Protein AF-A0A497EI41-F1 (afdb_monomer_lite)

Structure (mmCIF, N/CA/C/O backbone):
data_AF-A0A497EI41-F1
#
_entry.id   AF-A0A497EI41-F1
#
loop_
_atom_site.group_PDB
_atom_site.id
_atom_site.type_symbol
_atom_site.label_atom_id
_atom_site.label_alt_id
_atom_site.label_comp_id
_atom_site.label_asym_id
_atom_site.label_entity_id
_atom_site.label_seq_id
_atom_site.pdbx_PDB_ins_code
_atom_site.Cartn_x
_atom_site.Cartn_y
_atom_site.Cartn_z
_atom_site.occupancy
_atom_site.B_iso_or_equiv
_atom_site.auth_seq_id
_atom_site.auth_comp_id
_atom_site.auth_asym_id
_atom_site.auth_atom_id
_atom_site.pdbx_PDB_model_num
ATOM 1 N N . MET A 1 1 ? -10.197 -11.744 12.443 1.00 66.69 1 MET A N 1
ATOM 2 C CA . MET A 1 1 ? -8.779 -11.335 12.522 1.00 66.69 1 MET A CA 1
ATOM 3 C C . MET A 1 1 ? -8.745 -10.012 13.269 1.00 66.69 1 MET A C 1
ATOM 5 O O . MET A 1 1 ? -9.583 -9.175 12.965 1.00 66.69 1 MET A O 1
ATOM 9 N N . ASP A 1 2 ? -7.879 -9.863 14.272 1.00 89.62 2 ASP A N 1
ATOM 10 C CA . ASP A 1 2 ? -7.722 -8.597 15.007 1.00 89.62 2 ASP A CA 1
ATOM 11 C C . ASP A 1 2 ? -7.041 -7.536 14.122 1.00 89.62 2 ASP A C 1
ATOM 13 O O . ASP A 1 2 ? -6.112 -7.857 13.377 1.00 89.62 2 ASP A O 1
ATOM 17 N N . VAL A 1 3 ? -7.495 -6.283 14.199 1.00 94.06 3 VAL A N 1
ATOM 18 C CA . VAL A 1 3 ? -6.994 -5.175 13.368 1.00 94.06 3 VAL A CA 1
ATOM 19 C C . VAL A 1 3 ? -5.532 -4.874 13.707 1.00 94.06 3 VAL A C 1
ATOM 21 O O . VAL A 1 3 ? -4.711 -4.715 12.807 1.00 94.06 3 VAL A O 1
ATOM 24 N N . LEU A 1 4 ? -5.145 -4.883 14.988 1.00 96.44 4 LEU A N 1
ATOM 25 C CA . LEU A 1 4 ? -3.744 -4.650 15.365 1.00 96.44 4 LEU A CA 1
ATOM 26 C C . LEU A 1 4 ? -2.835 -5.800 14.925 1.00 96.44 4 LEU A C 1
ATOM 28 O O . LEU A 1 4 ? -1.682 -5.570 14.556 1.00 96.44 4 LEU A O 1
ATOM 32 N N . SER A 1 5 ? -3.329 -7.040 14.919 1.00 96.00 5 SER A N 1
ATOM 33 C CA . SER A 1 5 ? -2.609 -8.162 14.309 1.00 96.00 5 SER A CA 1
ATOM 34 C C . SER A 1 5 ? -2.316 -7.936 12.825 1.00 96.00 5 SER A C 1
ATOM 36 O O . SER A 1 5 ? -1.224 -8.289 12.389 1.00 96.00 5 SER A O 1
ATOM 38 N N . VAL A 1 6 ? -3.219 -7.308 12.065 1.00 97.00 6 VAL A N 1
ATOM 39 C CA . VAL A 1 6 ? -2.992 -6.970 10.647 1.00 97.00 6 VAL A CA 1
ATOM 40 C C . VAL A 1 6 ? -1.798 -6.015 10.488 1.00 97.00 6 VAL A C 1
ATOM 42 O O . VAL A 1 6 ? -0.884 -6.298 9.711 1.00 97.00 6 VAL A O 1
ATOM 45 N N . PHE A 1 7 ? -1.726 -4.952 11.296 1.00 97.19 7 PHE A N 1
ATOM 46 C CA . PHE A 1 7 ? -0.573 -4.040 11.314 1.00 97.19 7 PHE A CA 1
ATOM 47 C C . PHE A 1 7 ? 0.736 -4.744 11.701 1.00 97.19 7 PHE A C 1
ATOM 49 O O . PHE A 1 7 ? 1.766 -4.569 11.047 1.00 97.19 7 PHE A O 1
ATOM 56 N N . ARG A 1 8 ? 0.708 -5.582 12.746 1.00 97.25 8 ARG A N 1
ATOM 57 C CA . ARG A 1 8 ? 1.893 -6.332 13.201 1.00 97.25 8 ARG A CA 1
ATOM 58 C C . ARG A 1 8 ? 2.402 -7.309 12.142 1.00 97.25 8 ARG A C 1
ATOM 60 O O . ARG A 1 8 ? 3.613 -7.450 11.986 1.00 97.25 8 ARG A O 1
ATOM 67 N N . LEU A 1 9 ? 1.501 -7.965 11.411 1.00 96.56 9 LEU A N 1
ATOM 68 C CA . LEU A 1 9 ? 1.868 -8.868 10.321 1.00 96.56 9 LEU A CA 1
ATOM 69 C C . LEU A 1 9 ? 2.589 -8.124 9.194 1.00 96.56 9 LEU A C 1
ATOM 71 O O . LEU A 1 9 ? 3.598 -8.626 8.705 1.00 96.56 9 LEU A O 1
ATOM 75 N N . ALA A 1 10 ? 2.125 -6.926 8.829 1.00 96.44 10 ALA A N 1
ATOM 76 C CA . ALA A 1 10 ? 2.794 -6.102 7.823 1.00 96.44 10 ALA A CA 1
ATOM 77 C C . ALA A 1 10 ? 4.210 -5.692 8.269 1.00 96.44 10 ALA A C 1
ATOM 79 O O . ALA A 1 10 ? 5.163 -5.819 7.506 1.00 96.44 10 ALA A O 1
ATOM 80 N N . LEU A 1 11 ? 4.373 -5.282 9.531 1.00 96.38 11 LEU A N 1
ATOM 81 C CA . LEU A 1 11 ? 5.674 -4.904 10.102 1.00 96.38 11 LEU A CA 1
ATOM 82 C C . LEU A 1 11 ? 6.675 -6.066 10.193 1.00 96.38 11 LEU A C 1
ATOM 84 O O . LEU A 1 11 ? 7.888 -5.863 10.095 1.00 96.38 11 LEU A O 1
ATOM 88 N N . ALA A 1 12 ? 6.173 -7.283 10.398 1.00 95.81 12 ALA A N 1
ATOM 89 C CA . ALA A 1 12 ? 6.985 -8.490 10.473 1.00 95.81 12 ALA A CA 1
ATOM 90 C C . ALA A 1 12 ? 7.336 -9.076 9.093 1.00 95.81 12 ALA A C 1
ATOM 92 O O . ALA A 1 12 ? 8.149 -10.003 9.021 1.00 95.81 12 ALA A O 1
ATOM 93 N N . ASP A 1 13 ? 6.747 -8.578 8.001 1.00 94.19 13 ASP A N 1
ATOM 94 C CA . ASP A 1 13 ? 6.979 -9.133 6.671 1.00 94.19 13 ASP A CA 1
ATOM 95 C C . ASP A 1 13 ? 8.381 -8.766 6.158 1.00 94.19 13 ASP A C 1
ATOM 97 O O . ASP A 1 13 ? 8.710 -7.612 5.881 1.00 94.19 13 ASP A O 1
ATOM 101 N N . ARG A 1 14 ? 9.235 -9.788 6.057 1.00 89.00 14 ARG A N 1
ATOM 102 C CA . ARG A 1 14 ? 10.592 -9.701 5.492 1.00 89.00 14 ARG A CA 1
ATOM 103 C C . ARG A 1 14 ? 10.718 -10.418 4.150 1.00 89.00 14 ARG A C 1
ATOM 105 O O . ARG A 1 14 ? 11.817 -10.523 3.616 1.00 89.00 14 ARG A O 1
ATOM 112 N N . ARG A 1 15 ? 9.621 -10.990 3.647 1.00 88.88 15 ARG A N 1
ATOM 113 C CA . ARG A 1 15 ? 9.615 -11.845 2.452 1.00 88.88 15 ARG A CA 1
ATOM 114 C C . ARG A 1 15 ? 9.204 -11.078 1.203 1.00 88.88 15 ARG A C 1
ATOM 116 O O . ARG A 1 15 ? 9.596 -11.479 0.110 1.00 88.88 15 ARG A O 1
ATOM 123 N N . HIS A 1 16 ? 8.434 -10.008 1.369 1.00 90.06 16 HIS A N 1
ATOM 124 C CA . HIS A 1 16 ? 7.854 -9.254 0.265 1.00 90.06 16 HIS A CA 1
ATOM 125 C C . HIS A 1 16 ? 8.423 -7.836 0.173 1.00 90.06 16 HIS A C 1
ATOM 127 O O . HIS A 1 16 ? 8.933 -7.285 1.150 1.00 90.06 16 HIS A O 1
ATOM 133 N N . GLY A 1 17 ? 8.347 -7.258 -1.028 1.00 90.44 17 GLY A N 1
ATOM 134 C CA . GLY A 1 17 ? 8.742 -5.872 -1.269 1.00 90.44 17 GLY A CA 1
ATOM 135 C C . GLY A 1 17 ? 7.752 -4.878 -0.658 1.00 90.44 17 GLY A C 1
ATOM 136 O O . GLY A 1 17 ? 6.628 -5.236 -0.308 1.00 90.44 17 GLY A O 1
ATOM 137 N N . ALA A 1 18 ? 8.156 -3.609 -0.567 1.00 92.56 18 ALA A N 1
ATOM 138 C CA . ALA A 1 18 ? 7.366 -2.562 0.083 1.00 92.56 18 ALA A CA 1
ATOM 139 C C . ALA A 1 18 ? 5.929 -2.459 -0.465 1.00 92.56 18 ALA A C 1
ATOM 141 O O . ALA A 1 18 ? 4.979 -2.422 0.318 1.00 92.56 18 ALA A O 1
ATOM 142 N N . THR A 1 19 ? 5.764 -2.475 -1.791 1.00 94.00 19 THR A N 1
ATOM 143 C CA . THR A 1 19 ? 4.454 -2.429 -2.463 1.00 94.00 19 THR A CA 1
ATOM 144 C C . THR A 1 19 ? 3.548 -3.587 -2.048 1.00 94.00 19 THR A C 1
ATOM 146 O O . THR A 1 19 ? 2.374 -3.385 -1.755 1.00 94.00 19 THR A O 1
ATOM 149 N N . ASP A 1 20 ? 4.083 -4.806 -1.997 1.00 93.94 20 ASP A N 1
ATOM 150 C CA . ASP A 1 20 ? 3.297 -5.997 -1.669 1.00 93.94 20 ASP A CA 1
ATOM 151 C C . ASP A 1 20 ? 2.876 -6.004 -0.201 1.00 93.94 20 ASP A C 1
ATOM 153 O O . ASP A 1 20 ? 1.753 -6.398 0.116 1.00 93.94 20 ASP A O 1
ATOM 157 N N . VAL A 1 21 ? 3.761 -5.549 0.691 1.00 96.00 21 VAL A N 1
ATOM 158 C CA . VAL A 1 21 ? 3.450 -5.403 2.116 1.00 96.00 21 VAL A CA 1
ATOM 159 C C . VAL A 1 21 ? 2.311 -4.402 2.312 1.00 96.00 21 VAL A C 1
ATOM 161 O O . VAL A 1 21 ? 1.346 -4.716 3.005 1.00 96.00 21 VAL A O 1
ATOM 164 N N . GLU A 1 22 ? 2.369 -3.240 1.657 1.00 97.19 22 GLU A N 1
ATOM 165 C CA . GLU A 1 22 ? 1.293 -2.242 1.702 1.00 97.19 22 GLU A CA 1
ATOM 166 C C . GLU A 1 22 ? -0.010 -2.787 1.111 1.00 97.19 22 GLU A C 1
ATOM 168 O O . GLU A 1 22 ? -1.051 -2.717 1.759 1.00 97.19 22 GLU A O 1
ATO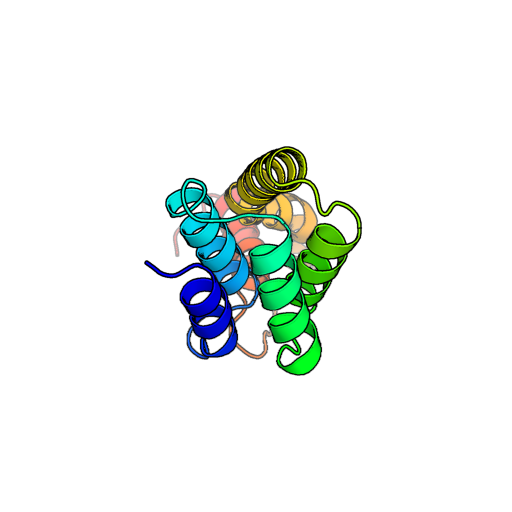M 173 N N . ARG A 1 23 ? 0.037 -3.408 -0.073 1.00 96.81 23 ARG A N 1
ATOM 174 C CA . ARG A 1 23 ? -1.152 -3.980 -0.721 1.00 96.81 23 ARG A CA 1
ATOM 175 C C . ARG A 1 23 ? -1.840 -5.010 0.174 1.00 96.81 23 ARG A C 1
ATOM 177 O O . ARG A 1 23 ? -3.061 -4.998 0.316 1.00 96.81 23 ARG A O 1
ATOM 184 N N . ARG A 1 24 ? -1.065 -5.905 0.793 1.00 96.56 24 ARG A N 1
ATOM 185 C CA . ARG A 1 24 ? -1.588 -6.937 1.701 1.00 96.56 24 ARG A CA 1
ATOM 186 C C . ARG A 1 24 ? -2.145 -6.334 2.982 1.00 96.56 24 ARG A C 1
ATOM 188 O O . ARG A 1 24 ? -3.218 -6.751 3.404 1.00 96.56 24 ARG A O 1
ATOM 195 N N . LEU A 1 25 ? -1.461 -5.342 3.554 1.00 97.50 25 LEU A N 1
ATOM 196 C CA . LEU A 1 25 ? -1.956 -4.597 4.708 1.00 97.50 25 LEU A CA 1
ATOM 197 C C . LEU A 1 25 ? -3.327 -3.982 4.408 1.00 97.50 25 LEU A C 1
ATOM 199 O O . LEU A 1 25 ? -4.280 -4.251 5.132 1.00 97.50 25 LEU A O 1
ATOM 203 N N . ILE A 1 26 ? -3.441 -3.222 3.316 1.00 97.94 26 ILE A N 1
ATOM 204 C CA . ILE A 1 26 ? -4.685 -2.550 2.920 1.00 97.94 26 ILE A CA 1
ATOM 205 C C . ILE A 1 26 ? -5.814 -3.560 2.680 1.00 97.94 26 ILE A C 1
ATOM 207 O O . ILE A 1 26 ? -6.918 -3.371 3.183 1.00 97.94 26 ILE A O 1
ATOM 211 N N . ARG A 1 27 ? -5.549 -4.667 1.973 1.00 97.44 27 ARG A N 1
ATOM 212 C CA . ARG A 1 27 ? -6.562 -5.713 1.743 1.00 97.44 27 ARG A CA 1
ATOM 213 C C . ARG A 1 27 ? -7.056 -6.328 3.050 1.00 97.44 27 ARG A C 1
ATOM 215 O O . ARG A 1 27 ? -8.260 -6.381 3.273 1.00 97.44 27 ARG A O 1
ATOM 222 N N . SER A 1 28 ? -6.148 -6.729 3.938 1.00 97.00 28 SER A N 1
ATOM 223 C CA . SER A 1 28 ? -6.523 -7.322 5.227 1.00 97.00 28 SER A CA 1
ATOM 224 C C . SER A 1 28 ? -7.266 -6.344 6.138 1.00 97.00 28 SER A C 1
ATOM 226 O O . SER A 1 28 ? -8.158 -6.755 6.873 1.00 97.00 28 SER A O 1
ATOM 228 N N . LEU A 1 29 ? -6.926 -5.058 6.070 1.00 96.69 29 LEU A N 1
ATOM 229 C CA . LEU A 1 29 ? -7.642 -3.981 6.746 1.00 96.69 29 LEU A CA 1
ATOM 230 C C . LEU A 1 29 ? -9.086 -3.845 6.233 1.00 96.69 29 LEU A C 1
ATOM 232 O O . LEU A 1 29 ? -10.029 -3.869 7.021 1.00 96.69 29 LEU A O 1
ATOM 236 N N . LEU A 1 30 ? -9.279 -3.801 4.913 1.00 96.06 30 LEU A N 1
ATOM 237 C CA . LEU A 1 30 ? -10.609 -3.731 4.298 1.00 96.06 30 LEU A CA 1
ATOM 238 C C . LEU A 1 30 ? -11.454 -4.992 4.551 1.00 96.06 30 LEU A C 1
ATOM 240 O O . LEU A 1 30 ? -12.677 -4.906 4.678 1.00 96.06 30 LEU A O 1
ATOM 244 N N . GLU A 1 31 ? -10.827 -6.165 4.660 1.00 95.50 31 GLU A N 1
ATOM 245 C CA . GLU A 1 31 ? -11.493 -7.421 5.035 1.00 95.50 31 GLU A CA 1
ATOM 246 C C . GLU A 1 31 ? -12.009 -7.408 6.481 1.00 95.50 31 GLU A C 1
ATOM 248 O O . GLU A 1 31 ? -13.018 -8.049 6.778 1.00 95.50 31 GLU A O 1
ATOM 253 N N . CYS A 1 32 ? -11.348 -6.678 7.387 1.00 93.88 32 CYS A N 1
ATOM 254 C CA . CYS A 1 32 ? -11.747 -6.568 8.789 1.00 93.88 32 CYS A CA 1
ATOM 255 C C . CYS A 1 32 ? -12.417 -5.233 9.148 1.00 93.88 32 CYS A C 1
ATOM 257 O O . CYS A 1 32 ? -12.616 -4.972 10.334 1.00 93.88 32 CYS A O 1
ATOM 259 N N . ARG A 1 33 ? -12.838 -4.439 8.152 1.00 92.50 33 ARG A N 1
ATOM 260 C CA . ARG A 1 33 ? -13.428 -3.098 8.329 1.00 92.50 33 ARG A CA 1
ATOM 261 C C . ARG A 1 33 ? -14.635 -3.027 9.265 1.00 92.50 33 ARG A C 1
ATOM 263 O O . ARG A 1 33 ? -14.863 -2.028 9.925 1.00 92.50 33 ARG A O 1
ATOM 270 N N . THR A 1 34 ? -15.399 -4.108 9.400 1.00 91.25 34 THR A N 1
ATOM 271 C CA . THR A 1 34 ? -16.524 -4.149 10.352 1.00 91.25 34 THR A CA 1
ATOM 272 C C . THR A 1 34 ? -16.074 -4.189 11.815 1.00 91.25 34 THR A C 1
ATOM 274 O O . THR A 1 34 ? -16.905 -4.081 12.709 1.00 91.25 34 THR A O 1
ATOM 277 N N . ASN A 1 35 ? -14.778 -4.400 12.066 1.00 89.25 35 ASN A N 1
ATOM 278 C CA . ASN A 1 35 ? -14.200 -4.632 13.388 1.00 89.25 35 ASN A CA 1
ATOM 279 C C . ASN A 1 35 ? -13.213 -3.532 13.810 1.00 89.25 35 ASN A C 1
ATOM 281 O O . ASN A 1 35 ? -12.549 -3.688 14.835 1.00 89.25 35 ASN A O 1
ATOM 285 N N . TRP A 1 36 ? -13.071 -2.456 13.029 1.00 93.38 36 TRP A N 1
ATOM 286 C CA . 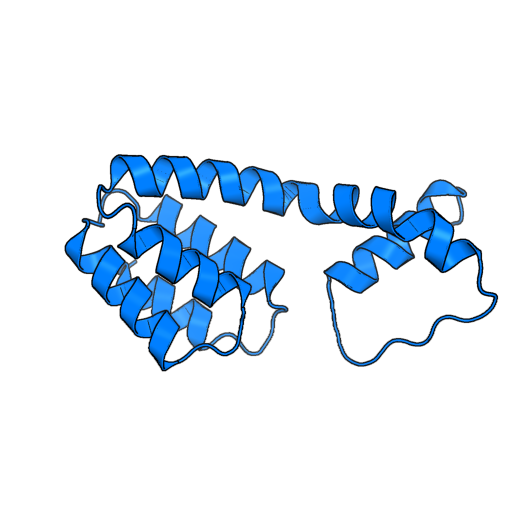TRP A 1 36 ? -12.211 -1.326 13.380 1.00 93.38 36 TRP A CA 1
ATOM 287 C C . TRP A 1 36 ? -13.006 -0.100 13.829 1.00 93.38 36 TRP A C 1
ATOM 289 O O . TRP A 1 36 ? -14.203 0.031 13.590 1.00 93.38 36 TRP A O 1
ATOM 299 N N . ASN A 1 37 ? -12.312 0.810 14.498 1.00 93.44 37 ASN A N 1
ATOM 300 C CA . ASN A 1 37 ? -12.752 2.171 14.768 1.00 93.44 37 ASN A CA 1
ATOM 301 C C . ASN A 1 37 ? -11.520 3.089 14.690 1.00 93.44 37 ASN A C 1
ATOM 303 O O . ASN A 1 37 ? -10.390 2.602 14.557 1.00 93.44 37 ASN A O 1
ATOM 307 N N . GLY A 1 38 ? -11.729 4.404 14.789 1.00 92.94 38 GLY A N 1
ATOM 308 C CA . GLY A 1 38 ? -10.645 5.383 14.680 1.00 92.94 38 GLY A CA 1
ATOM 309 C C . GLY A 1 38 ? -9.528 5.151 15.702 1.00 92.94 38 GLY A C 1
ATOM 310 O O . GLY A 1 38 ? -8.354 5.225 15.359 1.00 92.94 38 GLY A O 1
ATOM 311 N N . GLU A 1 39 ? -9.859 4.766 16.939 1.00 94.94 39 GLU A N 1
ATOM 312 C CA . GLU A 1 39 ? -8.861 4.511 17.985 1.00 94.94 39 GLU A CA 1
ATOM 313 C C . GLU A 1 39 ? -7.925 3.350 17.619 1.00 94.94 39 GLU A C 1
ATOM 315 O O . GLU A 1 39 ? -6.701 3.483 17.678 1.00 94.94 39 GLU A O 1
ATOM 320 N N . VAL A 1 40 ? -8.485 2.216 17.196 1.00 95.44 40 VAL A N 1
ATOM 321 C CA . VAL A 1 40 ? -7.700 1.030 16.825 1.00 95.44 40 VAL A CA 1
ATOM 322 C C . VAL A 1 40 ? -6.838 1.306 15.587 1.00 95.44 40 VAL A C 1
ATOM 324 O O . VAL A 1 40 ? -5.691 0.858 15.513 1.00 95.44 40 VAL A O 1
ATOM 327 N N . LEU A 1 41 ? -7.355 2.085 14.636 1.00 96.56 41 LEU A N 1
ATOM 328 C CA . LEU A 1 41 ? -6.613 2.534 13.458 1.00 96.56 41 LEU A CA 1
ATOM 329 C C . LEU A 1 41 ? -5.437 3.445 13.833 1.00 96.56 41 LEU A C 1
ATOM 331 O O . LEU A 1 41 ? -4.318 3.215 13.373 1.00 96.56 41 LEU A O 1
ATOM 335 N N . LEU A 1 42 ? -5.649 4.414 14.727 1.00 96.81 42 LEU A N 1
ATOM 336 C CA . LEU A 1 42 ? -4.600 5.304 15.239 1.00 96.81 42 LEU A CA 1
ATOM 337 C C . LEU A 1 42 ? -3.512 4.544 16.012 1.00 96.81 42 LEU A C 1
ATOM 339 O O . LEU A 1 42 ? -2.321 4.853 15.883 1.00 96.81 42 LEU A O 1
ATOM 343 N N . GLN A 1 43 ? -3.894 3.525 16.786 1.00 96.69 43 GLN A N 1
ATOM 344 C CA . GLN A 1 43 ? -2.945 2.626 17.446 1.00 96.69 43 GLN A CA 1
ATOM 345 C C . GLN A 1 43 ? -2.109 1.856 16.412 1.00 96.69 43 GLN A C 1
ATOM 347 O O . GLN A 1 43 ? -0.883 1.799 16.526 1.00 96.69 43 GLN A O 1
ATOM 352 N N . GLY A 1 44 ? -2.746 1.321 15.367 1.00 97.00 44 GLY A N 1
ATOM 353 C CA . GLY A 1 44 ? -2.070 0.653 14.253 1.00 97.00 44 GLY A CA 1
ATOM 354 C C . GLY A 1 44 ? -1.093 1.559 13.498 1.00 97.00 44 GLY A C 1
ATOM 355 O O . GLY A 1 44 ? 0.058 1.183 13.273 1.00 97.00 44 GLY A O 1
ATOM 356 N N . ALA A 1 45 ? -1.508 2.786 13.182 1.00 96.81 45 ALA A N 1
ATOM 357 C CA . ALA A 1 45 ? -0.654 3.799 12.565 1.00 96.81 45 ALA A CA 1
ATOM 358 C C . ALA A 1 45 ? 0.559 4.145 13.444 1.00 96.81 45 ALA A C 1
ATOM 360 O O . ALA A 1 45 ? 1.685 4.225 12.957 1.00 96.81 45 ALA A O 1
ATOM 361 N N . SER A 1 46 ? 0.358 4.273 14.758 1.00 97.19 46 SER A N 1
ATOM 362 C CA . SER A 1 46 ? 1.452 4.521 15.706 1.00 97.19 46 SER A CA 1
ATOM 363 C C . SER A 1 46 ? 2.441 3.351 15.774 1.00 97.19 46 SER A C 1
ATOM 365 O O . SER A 1 46 ? 3.646 3.571 15.884 1.00 97.19 46 SER A O 1
ATOM 367 N N . LEU A 1 47 ? 1.969 2.103 15.648 1.00 97.12 47 LEU A N 1
ATOM 368 C CA . LEU A 1 47 ? 2.861 0.944 15.533 1.00 97.12 47 LEU A CA 1
ATOM 369 C C . LEU A 1 47 ? 3.734 1.031 14.279 1.00 97.12 47 LEU A C 1
ATOM 371 O O . LEU A 1 47 ? 4.921 0.707 14.356 1.00 97.12 47 LEU A O 1
ATOM 375 N N . ILE A 1 48 ? 3.171 1.463 13.146 1.00 97.06 48 ILE A N 1
ATOM 376 C CA . ILE A 1 48 ? 3.933 1.636 11.906 1.00 97.06 48 ILE A CA 1
ATOM 377 C C . ILE A 1 48 ? 5.042 2.669 12.086 1.00 97.06 48 ILE A C 1
ATOM 379 O O . ILE A 1 48 ? 6.189 2.364 11.770 1.00 97.06 48 ILE A O 1
ATOM 383 N N . GLU A 1 49 ? 4.719 3.848 12.617 1.00 94.62 49 GLU A N 1
ATOM 384 C CA . GLU A 1 49 ? 5.687 4.944 12.748 1.00 94.62 49 GLU A CA 1
ATOM 385 C C . GLU A 1 49 ? 6.931 4.576 13.552 1.00 94.62 49 GLU A C 1
ATOM 387 O O . GLU A 1 49 ? 8.032 5.026 13.245 1.00 94.62 49 GLU A O 1
ATOM 392 N N . VAL A 1 50 ? 6.758 3.749 14.581 1.00 92.94 50 VAL A N 1
ATOM 393 C CA . VAL A 1 50 ? 7.852 3.351 15.470 1.00 92.94 50 VAL A CA 1
ATOM 394 C C . VAL A 1 50 ? 8.701 2.226 14.871 1.00 92.94 50 VAL A C 1
ATOM 396 O O . VAL A 1 50 ?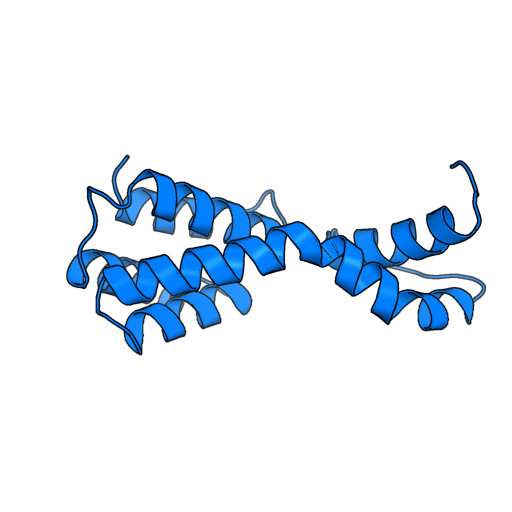 9.883 2.114 15.189 1.00 92.94 50 VAL A O 1
ATOM 399 N N . ASN A 1 51 ? 8.119 1.369 14.027 1.00 91.44 51 ASN A N 1
ATOM 400 C CA . ASN A 1 51 ? 8.722 0.078 13.672 1.00 91.44 51 ASN A CA 1
ATOM 401 C C . ASN A 1 51 ? 9.005 -0.110 12.174 1.00 91.44 51 ASN A C 1
ATOM 403 O O . ASN A 1 51 ? 9.626 -1.107 11.797 1.00 91.44 51 ASN A O 1
ATOM 407 N N . SER A 1 52 ? 8.546 0.798 11.313 1.00 91.44 52 SER A N 1
ATOM 408 C CA . SER A 1 52 ? 8.714 0.690 9.865 1.00 91.44 52 SER A CA 1
ATOM 409 C C . SER A 1 52 ? 9.798 1.625 9.339 1.00 91.44 52 SER A C 1
ATOM 411 O O . SER A 1 52 ? 9.853 2.800 9.681 1.00 91.44 52 SER A O 1
ATOM 413 N N . SER A 1 53 ? 10.619 1.116 8.421 1.00 90.06 53 SER A N 1
ATOM 414 C CA . SER A 1 53 ? 11.487 1.925 7.556 1.00 90.06 53 SER A CA 1
ATOM 415 C C . SER A 1 53 ? 10.923 2.088 6.139 1.00 90.06 53 SER A C 1
ATOM 417 O O . SER A 1 53 ? 11.538 2.740 5.296 1.00 90.06 53 SER A O 1
ATOM 419 N N . MET A 1 54 ? 9.764 1.487 5.846 1.00 93.62 54 MET A N 1
ATOM 420 C CA . MET A 1 54 ? 9.139 1.555 4.528 1.00 93.62 54 MET A CA 1
ATOM 421 C C . MET A 1 54 ? 8.324 2.844 4.403 1.00 93.62 54 MET A C 1
ATOM 423 O O . MET A 1 54 ? 7.311 3.015 5.084 1.00 93.62 54 MET A O 1
ATOM 427 N N . ALA A 1 55 ? 8.757 3.739 3.514 1.00 94.62 55 ALA A N 1
ATOM 428 C CA . ALA A 1 55 ? 8.147 5.058 3.331 1.00 94.62 55 ALA A CA 1
ATOM 429 C C . ALA A 1 55 ? 6.651 4.995 2.984 1.00 94.62 55 ALA A C 1
ATOM 431 O O . ALA A 1 55 ? 5.877 5.834 3.433 1.00 94.62 55 ALA A O 1
ATOM 432 N N . ASN A 1 56 ? 6.225 3.986 2.227 1.00 95.00 56 ASN A N 1
ATOM 433 C CA . ASN A 1 56 ? 4.820 3.806 1.877 1.00 95.00 56 ASN A CA 1
ATOM 434 C C . ASN A 1 56 ? 3.943 3.451 3.088 1.00 95.00 56 ASN A C 1
ATOM 436 O O . ASN A 1 56 ? 2.858 4.006 3.234 1.00 95.00 56 ASN A O 1
ATOM 440 N N . LEU A 1 57 ? 4.432 2.610 4.004 1.00 97.06 57 LEU A N 1
ATOM 441 C CA . LEU A 1 57 ? 3.738 2.340 5.263 1.00 97.06 57 LEU A CA 1
ATOM 442 C C . LEU A 1 57 ? 3.708 3.589 6.150 1.00 97.06 57 LEU A C 1
ATOM 444 O O . LEU A 1 57 ? 2.664 3.908 6.709 1.00 97.06 57 LEU A O 1
ATOM 448 N N . MET A 1 58 ? 4.818 4.328 6.239 1.00 96.75 58 MET A N 1
ATOM 449 C CA . MET A 1 58 ? 4.866 5.590 6.991 1.00 96.75 58 MET A CA 1
ATOM 450 C C . MET A 1 58 ? 3.853 6.609 6.455 1.00 96.75 58 MET A C 1
ATOM 452 O O . MET A 1 58 ? 3.158 7.259 7.230 1.00 96.75 58 MET A O 1
ATOM 456 N N . HIS A 1 59 ? 3.719 6.711 5.132 1.00 95.56 59 HIS A N 1
ATOM 457 C CA . HIS A 1 59 ? 2.729 7.575 4.499 1.00 95.56 59 HIS A CA 1
ATOM 458 C C . HIS A 1 59 ? 1.294 7.107 4.772 1.00 95.56 59 HIS A C 1
ATOM 460 O O . HIS A 1 59 ? 0.420 7.928 5.045 1.00 95.56 59 HIS A O 1
ATOM 466 N N . LEU A 1 60 ? 1.041 5.796 4.757 1.00 96.12 60 LEU A N 1
ATOM 467 C CA . LEU A 1 60 ? -0.259 5.249 5.140 1.00 96.12 60 LEU A CA 1
ATOM 468 C C . LEU A 1 60 ? -0.611 5.594 6.597 1.00 96.12 60 LEU A C 1
ATOM 470 O O . LEU A 1 60 ? -1.733 6.009 6.878 1.00 96.12 60 LEU A O 1
ATOM 474 N N . ALA A 1 61 ? 0.351 5.465 7.515 1.00 96.69 61 ALA A N 1
ATOM 475 C CA . ALA A 1 61 ? 0.168 5.819 8.919 1.00 96.69 61 ALA A CA 1
ATOM 476 C C . ALA A 1 61 ? -0.143 7.311 9.108 1.00 96.69 61 ALA A C 1
ATOM 478 O O . ALA A 1 61 ? -1.053 7.650 9.862 1.00 96.69 61 ALA A O 1
ATOM 479 N N . ALA A 1 62 ? 0.560 8.188 8.386 1.00 95.81 62 ALA A N 1
ATOM 480 C CA . ALA A 1 62 ? 0.285 9.621 8.395 1.00 95.81 62 ALA A CA 1
ATOM 481 C C . ALA A 1 62 ? -1.144 9.932 7.915 1.00 95.81 62 ALA A C 1
ATOM 483 O O . ALA A 1 62 ? -1.861 10.664 8.593 1.00 95.81 62 ALA A O 1
ATOM 484 N N . ASN A 1 63 ? -1.594 9.306 6.820 1.00 94.62 63 ASN A N 1
ATOM 485 C CA . ASN A 1 63 ? -2.958 9.482 6.307 1.00 94.62 63 ASN A CA 1
ATOM 486 C C . ASN A 1 63 ? -4.025 9.049 7.326 1.00 94.62 63 ASN A C 1
ATOM 488 O O . ASN A 1 63 ? -4.999 9.765 7.532 1.00 94.62 63 ASN A O 1
ATOM 492 N N . ILE A 1 64 ? -3.834 7.911 8.001 1.00 95.88 64 ILE A N 1
ATOM 493 C CA . ILE A 1 64 ? -4.762 7.442 9.049 1.00 95.88 64 ILE A CA 1
ATOM 494 C C . ILE A 1 64 ? -4.875 8.457 10.197 1.00 95.88 64 ILE A C 1
ATOM 496 O O . ILE A 1 64 ? -5.942 8.620 10.779 1.00 95.88 64 ILE A O 1
ATOM 500 N N . LYS A 1 65 ? -3.777 9.133 10.549 1.00 95.06 65 LYS A N 1
ATOM 501 C CA . LYS A 1 65 ? -3.768 10.130 11.627 1.00 95.06 65 LYS A CA 1
ATOM 502 C C . LYS A 1 65 ? -4.386 11.460 11.229 1.00 95.06 65 LYS A C 1
ATOM 504 O O . LYS A 1 65 ? -4.998 12.110 12.070 1.00 95.06 65 LYS A O 1
ATOM 509 N N . GLU A 1 66 ? -4.184 11.870 9.983 1.00 95.12 66 GLU A N 1
ATOM 510 C CA . GLU A 1 66 ? -4.752 13.104 9.443 1.00 95.12 66 GLU A CA 1
ATOM 511 C C . GLU A 1 66 ? -6.276 13.002 9.302 1.00 95.12 66 GLU A C 1
ATOM 513 O O . GLU A 1 66 ? -6.988 13.957 9.606 1.00 95.12 66 GLU A O 1
ATOM 518 N N . PHE A 1 67 ? -6.770 11.821 8.926 1.00 92.00 67 PHE A N 1
ATOM 519 C CA . PHE A 1 67 ? -8.184 11.553 8.679 1.00 92.00 67 PHE A CA 1
ATOM 520 C C . PHE A 1 67 ? -8.664 10.415 9.589 1.00 92.00 67 PHE A C 1
ATOM 522 O O . PHE A 1 67 ? -8.764 9.286 9.129 1.00 92.00 67 PHE A O 1
ATOM 529 N N . PRO A 1 68 ? -8.926 10.657 10.888 1.00 84.00 68 PRO A N 1
ATOM 530 C CA . PRO A 1 68 ? -9.193 9.587 11.855 1.00 84.00 68 PRO A CA 1
ATOM 531 C C . PRO A 1 68 ? -10.589 8.951 11.728 1.00 84.00 68 PRO A C 1
ATOM 533 O O . PRO A 1 68 ? -10.864 7.950 12.396 1.00 84.00 68 PRO A O 1
ATOM 536 N N . GLU A 1 69 ? -11.475 9.522 10.908 1.00 92.62 69 GLU A N 1
ATOM 537 C CA . GLU A 1 69 ? -12.834 9.018 10.709 1.00 92.62 69 GLU A CA 1
ATOM 538 C C . GLU A 1 69 ? -12.820 7.699 9.910 1.00 92.62 69 GLU A C 1
ATOM 540 O O . GLU A 1 69 ? -12.312 7.675 8.785 1.00 92.62 69 GLU A O 1
ATOM 545 N N . PRO A 1 70 ? -13.383 6.593 10.443 1.00 93.69 70 PRO A N 1
ATOM 546 C CA . PRO A 1 70 ? -13.284 5.271 9.818 1.00 93.69 70 PRO A CA 1
ATOM 547 C C . PRO A 1 70 ? -13.768 5.206 8.367 1.00 93.69 70 PRO A C 1
ATOM 549 O O . PRO A 1 70 ? -13.107 4.579 7.540 1.00 93.69 70 PRO A O 1
ATOM 552 N N . ASP A 1 71 ? -14.879 5.873 8.049 1.00 94.31 71 ASP A N 1
ATOM 553 C CA . ASP A 1 71 ? -15.455 5.873 6.699 1.00 94.31 71 ASP A CA 1
ATOM 554 C C . ASP A 1 71 ? -1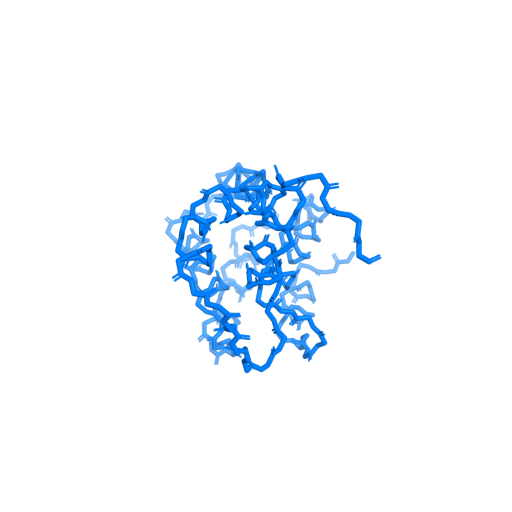4.540 6.594 5.695 1.00 94.31 71 ASP A C 1
ATOM 556 O O . ASP A 1 71 ? -14.404 6.179 4.541 1.00 94.31 71 ASP A O 1
ATOM 560 N N . GLU A 1 72 ? -13.860 7.656 6.137 1.00 95.25 72 GLU A N 1
ATOM 561 C CA . GLU A 1 72 ? -12.898 8.375 5.304 1.00 95.25 72 GLU A CA 1
ATOM 562 C C . GLU A 1 72 ? -11.636 7.534 5.068 1.00 95.25 72 GLU A C 1
ATOM 564 O O . GLU A 1 72 ? -11.135 7.460 3.941 1.00 95.25 72 GLU A O 1
ATOM 569 N N . ILE A 1 73 ? -11.154 6.842 6.105 1.00 96.00 73 ILE A N 1
ATOM 570 C CA . ILE A 1 73 ? -10.026 5.910 5.992 1.00 96.00 73 ILE A CA 1
ATOM 571 C C . ILE A 1 73 ? -10.368 4.782 5.020 1.00 96.00 73 ILE A C 1
ATOM 573 O O . ILE A 1 73 ? -9.556 4.465 4.151 1.00 96.00 73 ILE A O 1
ATOM 577 N N . GLU A 1 74 ? -11.561 4.193 5.125 1.00 96.38 74 GLU A N 1
ATOM 578 C CA . GLU A 1 74 ? -12.013 3.144 4.210 1.00 96.38 74 GLU A CA 1
ATOM 579 C C . GLU A 1 74 ? -11.985 3.622 2.755 1.00 96.38 74 GLU A C 1
ATOM 581 O O . GLU A 1 74 ? -11.389 2.952 1.907 1.00 96.38 74 GLU A O 1
ATOM 586 N N . CYS A 1 75 ? -12.557 4.796 2.472 1.00 96.56 75 CYS A N 1
ATOM 587 C CA . CYS A 1 75 ? -12.575 5.370 1.127 1.00 96.56 75 CYS A CA 1
ATOM 588 C C . CYS A 1 75 ? -11.153 5.517 0.557 1.00 96.56 75 CYS A C 1
ATOM 590 O O . CYS A 1 75 ? -10.844 5.012 -0.525 1.00 96.56 75 CYS A O 1
ATOM 592 N N . ARG A 1 76 ? -10.243 6.110 1.336 1.00 96.19 76 ARG A N 1
ATOM 593 C CA . ARG A 1 76 ? -8.841 6.321 0.938 1.00 96.19 76 ARG A CA 1
ATOM 594 C C . ARG A 1 76 ? -8.083 5.014 0.734 1.00 96.19 76 ARG A C 1
ATOM 596 O O . ARG A 1 76 ? -7.256 4.910 -0.171 1.00 96.19 76 ARG A O 1
ATOM 603 N N . LEU A 1 77 ? -8.348 4.006 1.562 1.00 96.88 77 LEU A N 1
ATOM 604 C CA . LEU A 1 77 ? -7.755 2.677 1.421 1.00 96.88 77 LEU A CA 1
ATOM 605 C C . LEU A 1 77 ? -8.213 1.994 0.130 1.00 96.88 77 LEU A C 1
ATOM 607 O O . LEU A 1 77 ? -7.385 1.394 -0.557 1.00 96.88 77 LEU A O 1
ATOM 611 N N . VAL A 1 78 ? -9.494 2.112 -0.227 1.00 97.75 78 VAL A N 1
ATOM 612 C CA . VAL A 1 78 ? -10.035 1.598 -1.494 1.00 97.75 78 VAL A CA 1
ATOM 613 C C . VAL A 1 78 ? -9.393 2.306 -2.689 1.00 97.75 78 VAL A C 1
ATOM 615 O O . VAL A 1 78 ? -8.906 1.637 -3.602 1.00 97.75 78 VAL A O 1
ATOM 618 N N . GLU A 1 79 ? -9.322 3.638 -2.670 1.00 96.81 79 GLU A N 1
ATOM 619 C CA . GLU A 1 79 ? -8.665 4.422 -3.724 1.00 96.81 79 GLU A CA 1
ATOM 620 C C . GLU A 1 79 ? -7.191 4.032 -3.881 1.00 96.81 79 GLU A C 1
ATOM 622 O O . GLU A 1 79 ? -6.716 3.749 -4.986 1.00 96.81 79 GLU A O 1
ATOM 627 N N . ARG A 1 80 ? -6.463 3.950 -2.761 1.00 96.69 80 ARG A N 1
ATOM 628 C CA . ARG A 1 80 ? -5.054 3.561 -2.750 1.00 96.69 80 ARG A CA 1
ATOM 629 C C . ARG A 1 80 ? -4.859 2.147 -3.282 1.00 96.69 80 ARG A C 1
ATOM 631 O O . ARG A 1 80 ? -3.923 1.926 -4.049 1.00 96.69 80 ARG A O 1
ATOM 638 N N . LEU A 1 81 ? -5.724 1.204 -2.912 1.00 96.69 81 LEU A N 1
ATOM 639 C CA . LEU A 1 81 ? -5.660 -0.161 -3.424 1.00 96.69 81 LEU A CA 1
ATOM 640 C C . LEU A 1 81 ? -5.856 -0.197 -4.943 1.00 96.69 81 LEU A C 1
ATOM 642 O O . LEU A 1 81 ? -5.085 -0.866 -5.625 1.00 96.69 81 LEU A O 1
ATOM 646 N N . GLY A 1 82 ? -6.797 0.588 -5.475 1.00 96.06 82 GLY A N 1
ATOM 647 C CA . GLY A 1 82 ? -6.997 0.726 -6.920 1.00 96.06 82 GLY A CA 1
ATOM 648 C C . GLY A 1 82 ? -5.750 1.236 -7.652 1.00 96.06 82 GLY A C 1
ATOM 649 O O . GLY A 1 82 ? -5.417 0.741 -8.728 1.00 96.06 82 GLY A O 1
ATOM 650 N N . VAL A 1 83 ? -5.006 2.170 -7.050 1.00 94.56 83 VAL A N 1
ATOM 651 C CA . VAL A 1 83 ? -3.702 2.610 -7.580 1.00 94.56 83 VAL A CA 1
ATOM 652 C C . VAL A 1 83 ? -2.667 1.484 -7.516 1.00 94.56 83 VAL A C 1
ATOM 654 O O . VAL A 1 83 ? -1.950 1.259 -8.487 1.00 94.56 83 VAL A O 1
ATOM 657 N N . LEU A 1 84 ? -2.585 0.756 -6.398 1.00 94.56 84 LEU A N 1
ATOM 658 C CA . LEU A 1 84 ? -1.621 -0.337 -6.211 1.00 94.56 84 LEU A CA 1
ATOM 659 C C . LEU A 1 84 ? -1.874 -1.546 -7.119 1.00 94.56 84 LEU A C 1
ATOM 661 O O . LEU A 1 84 ? -0.927 -2.274 -7.430 1.00 94.56 84 LEU A O 1
ATOM 665 N N . ASP A 1 85 ? -3.124 -1.779 -7.514 1.00 92.62 85 ASP A N 1
ATOM 666 C CA . ASP A 1 85 ? -3.503 -2.835 -8.456 1.00 92.62 85 ASP A CA 1
ATOM 667 C C . ASP A 1 85 ? -3.100 -2.486 -9.899 1.00 92.62 85 ASP A C 1
ATOM 669 O O . ASP A 1 85 ? -2.873 -3.387 -10.701 1.00 92.62 85 ASP A O 1
ATOM 673 N N . ARG A 1 86 ? -2.937 -1.194 -10.213 1.00 92.00 86 ARG A N 1
ATOM 674 C CA . ARG A 1 86 ? -2.490 -0.699 -11.529 1.00 92.00 86 ARG A CA 1
ATOM 675 C C . ARG A 1 86 ? -1.039 -0.224 -11.555 1.00 92.00 86 ARG A C 1
ATOM 677 O O . ARG A 1 86 ? -0.558 0.240 -12.584 1.00 92.00 86 ARG A O 1
ATOM 684 N N . LEU A 1 87 ? -0.339 -0.295 -10.424 1.00 91.38 87 LEU A N 1
ATOM 685 C CA . LEU A 1 87 ? 0.974 0.327 -10.268 1.00 91.38 87 LEU A CA 1
ATOM 686 C C . LEU A 1 87 ? 1.997 -0.212 -11.272 1.00 91.38 87 LEU A C 1
ATOM 688 O O . LEU A 1 87 ? 2.790 0.564 -11.795 1.00 91.38 87 LEU A O 1
ATOM 692 N N . ASP A 1 88 ? 1.959 -1.510 -11.563 1.00 89.19 88 ASP A N 1
ATOM 693 C CA . ASP A 1 88 ? 2.914 -2.134 -12.477 1.00 89.19 88 ASP A CA 1
ATOM 694 C C . ASP A 1 88 ? 2.751 -1.601 -13.911 1.00 89.19 88 ASP A C 1
ATOM 696 O O . ASP A 1 88 ? 3.747 -1.303 -14.568 1.00 89.19 88 ASP A O 1
ATOM 700 N N . GLU A 1 89 ? 1.509 -1.388 -14.364 1.00 87.81 89 GLU A N 1
ATOM 701 C CA . GLU A 1 89 ? 1.203 -0.759 -15.659 1.00 87.81 89 GLU A CA 1
ATOM 702 C C . GLU A 1 89 ? 1.728 0.683 -15.704 1.00 87.81 89 GLU A C 1
ATOM 704 O O . GLU A 1 89 ? 2.434 1.065 -16.635 1.00 87.81 89 GLU A O 1
ATOM 709 N N . LEU A 1 90 ? 1.448 1.466 -14.656 1.00 88.25 90 LEU A N 1
ATOM 710 C CA . LEU A 1 90 ? 1.869 2.868 -14.562 1.00 88.25 90 LEU A CA 1
ATOM 711 C C . LEU A 1 90 ? 3.397 3.015 -14.554 1.00 88.25 90 LEU A C 1
ATOM 713 O O . LEU A 1 90 ? 3.951 3.928 -15.168 1.00 88.25 90 LEU A O 1
ATOM 717 N N . LEU A 1 91 ? 4.092 2.117 -13.854 1.00 89.06 91 LEU A N 1
ATOM 718 C CA . LEU A 1 91 ? 5.551 2.097 -13.813 1.00 89.06 91 LEU A CA 1
ATOM 719 C C . LEU A 1 91 ? 6.142 1.678 -15.160 1.00 89.06 91 LEU A C 1
ATOM 721 O O . LEU A 1 91 ? 7.100 2.302 -15.617 1.00 89.06 91 LEU A O 1
ATOM 725 N N . ALA A 1 92 ? 5.567 0.661 -15.804 1.00 86.44 92 ALA A N 1
ATOM 726 C CA . ALA A 1 92 ? 5.968 0.231 -17.137 1.00 86.44 92 ALA A CA 1
ATOM 727 C C . ALA A 1 92 ? 5.867 1.373 -18.157 1.00 86.44 92 ALA A C 1
ATOM 729 O O . ALA A 1 92 ? 6.839 1.6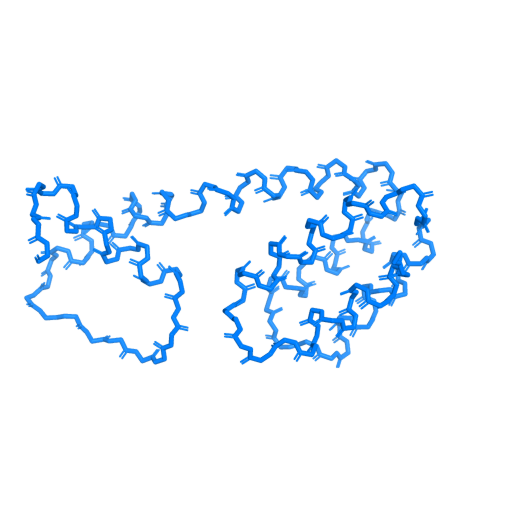35 -18.866 1.00 86.44 92 ALA A O 1
ATOM 730 N N . GLU A 1 93 ? 4.739 2.087 -18.190 1.00 83.88 93 GLU A N 1
ATOM 731 C CA . GLU A 1 93 ? 4.527 3.232 -19.083 1.00 83.88 93 GLU A CA 1
ATOM 732 C C . GLU A 1 93 ? 5.552 4.352 -18.844 1.00 83.88 93 GLU A C 1
ATOM 734 O O . GLU A 1 93 ? 6.116 4.889 -19.796 1.00 83.88 93 GLU A O 1
ATOM 739 N N . GLY A 1 94 ? 5.837 4.684 -17.580 1.00 81.88 94 GLY A N 1
ATOM 740 C CA . GLY A 1 94 ? 6.737 5.790 -17.235 1.00 81.88 94 GLY A CA 1
ATOM 741 C C . GLY A 1 94 ? 8.234 5.478 -17.358 1.00 81.88 94 GLY A C 1
ATOM 742 O O . GLY A 1 94 ? 9.032 6.379 -17.610 1.00 81.88 94 GLY A O 1
ATOM 743 N N . GLY A 1 95 ? 8.641 4.222 -17.159 1.00 77.50 95 GLY A N 1
ATOM 744 C CA . GLY A 1 95 ? 10.052 3.819 -17.150 1.00 77.50 95 GLY A CA 1
ATOM 745 C C . GLY A 1 95 ? 10.575 3.278 -18.484 1.00 77.50 95 GLY A C 1
ATOM 746 O O . GLY A 1 95 ? 11.786 3.097 -18.637 1.00 77.50 95 GLY A O 1
ATOM 747 N N . PHE A 1 96 ? 9.680 3.033 -19.444 1.00 74.12 96 PHE A N 1
ATOM 748 C CA . PHE A 1 96 ? 9.985 2.374 -20.711 1.00 74.12 96 PHE A CA 1
ATOM 749 C C . PHE A 1 96 ? 11.121 3.037 -21.496 1.00 74.12 96 PHE A C 1
ATOM 751 O O . PHE A 1 96 ? 12.129 2.395 -21.800 1.00 74.12 96 PHE A O 1
ATOM 758 N N . GLU A 1 97 ? 10.964 4.322 -21.824 1.00 75.06 97 GLU A N 1
ATOM 759 C CA . GLU A 1 97 ? 11.910 5.032 -22.691 1.00 75.06 97 GLU A CA 1
ATOM 760 C C . GLU A 1 97 ? 13.313 5.072 -22.084 1.00 75.06 97 GLU A C 1
ATOM 762 O O . GLU A 1 97 ? 14.311 4.951 -22.796 1.00 75.06 97 GLU A O 1
ATOM 767 N N . LEU A 1 98 ? 13.389 5.171 -20.754 1.00 80.69 98 LEU A N 1
ATOM 768 C CA . LEU A 1 98 ? 14.650 5.220 -20.031 1.00 80.69 98 LEU A CA 1
ATOM 769 C C . LEU A 1 98 ? 15.401 3.891 -20.119 1.00 80.69 98 LEU A C 1
ATOM 771 O O . LEU A 1 98 ? 16.593 3.893 -20.407 1.00 80.69 98 LEU A O 1
ATOM 775 N N . VAL A 1 99 ? 14.727 2.759 -19.897 1.00 82.75 99 VAL A N 1
ATOM 776 C CA . VAL A 1 99 ? 15.362 1.431 -19.988 1.00 82.75 99 VAL A CA 1
ATOM 777 C C . VAL A 1 99 ? 15.853 1.159 -21.405 1.00 82.75 99 VAL A C 1
ATOM 779 O O . VAL A 1 99 ? 16.962 0.663 -21.591 1.00 82.75 99 VAL A O 1
ATOM 782 N N . MET A 1 100 ? 15.060 1.539 -22.406 1.00 76.75 100 MET A N 1
ATOM 783 C CA . MET A 1 100 ? 15.387 1.311 -23.811 1.00 76.75 100 MET A CA 1
ATOM 784 C C . MET A 1 100 ? 16.585 2.124 -24.316 1.00 76.75 100 MET A C 1
ATOM 786 O O . MET A 1 100 ? 17.175 1.761 -25.335 1.00 76.75 100 MET A O 1
ATOM 790 N N . ALA A 1 101 ? 16.962 3.196 -23.617 1.00 83.62 101 ALA A N 1
ATOM 791 C CA . ALA A 1 101 ? 18.119 4.013 -23.966 1.00 83.62 101 ALA A CA 1
ATOM 792 C C . ALA A 1 101 ? 19.469 3.336 -23.654 1.00 83.62 101 ALA A C 1
ATOM 794 O O . ALA A 1 101 ? 20.507 3.814 -24.116 1.00 83.62 101 ALA A O 1
ATOM 795 N N . TYR A 1 102 ? 19.481 2.233 -22.896 1.00 83.88 102 TYR A N 1
ATOM 796 C CA . TYR A 1 102 ? 20.706 1.569 -22.449 1.00 83.88 102 TYR A CA 1
ATOM 797 C C . TYR A 1 102 ? 20.803 0.122 -22.936 1.00 83.88 102 TYR A C 1
ATOM 799 O O . TYR A 1 102 ? 19.836 -0.633 -22.940 1.00 83.88 102 TYR A O 1
ATOM 807 N N . SER A 1 103 ? 22.020 -0.292 -23.292 1.00 79.12 103 SER A N 1
ATOM 808 C CA . SER A 1 103 ? 22.306 -1.651 -23.774 1.00 79.12 103 SER A CA 1
ATOM 809 C C . SER A 1 103 ? 22.348 -2.698 -22.656 1.00 79.12 103 SER A C 1
ATOM 811 O O . SER A 1 103 ? 22.193 -3.886 -22.921 1.00 79.12 103 SER A O 1
ATOM 813 N N . VAL A 1 104 ? 22.620 -2.270 -21.419 1.00 86.31 104 VAL A N 1
ATOM 814 C CA . VAL A 1 104 ? 22.740 -3.129 -20.234 1.00 86.31 104 VAL A CA 1
ATOM 815 C C . VAL A 1 104 ? 22.126 -2.402 -19.043 1.00 86.31 104 VAL A C 1
ATOM 817 O O . VAL A 1 104 ? 22.483 -1.256 -18.771 1.00 86.31 104 VAL A O 1
ATOM 820 N N . VAL A 1 105 ? 21.250 -3.087 -18.307 1.00 85.62 105 VAL A N 1
ATOM 821 C CA . VAL A 1 105 ? 20.679 -2.607 -17.043 1.00 85.62 105 VAL A CA 1
ATOM 822 C C . VAL A 1 105 ? 21.099 -3.547 -15.919 1.00 85.62 105 VAL A C 1
ATOM 824 O O . VAL A 1 105 ? 20.988 -4.765 -16.045 1.00 85.62 105 VAL A O 1
ATOM 827 N N . VAL A 1 106 ? 21.586 -2.978 -14.816 1.00 88.94 106 VAL A N 1
ATOM 828 C CA . VAL A 1 106 ? 21.995 -3.715 -13.614 1.00 88.94 106 VAL A CA 1
ATOM 829 C C . VAL A 1 106 ? 21.094 -3.302 -12.459 1.00 88.94 106 VAL A C 1
ATOM 831 O O . VAL A 1 106 ? 20.898 -2.111 -12.221 1.00 88.94 106 VAL A O 1
ATOM 834 N N . THR A 1 107 ? 20.561 -4.278 -11.727 1.00 89.25 107 THR A N 1
ATOM 835 C CA . THR A 1 107 ? 19.700 -4.051 -10.562 1.00 89.25 107 THR A CA 1
ATOM 836 C C . THR A 1 107 ? 20.337 -4.640 -9.306 1.00 89.25 107 THR A C 1
ATOM 838 O O . THR A 1 107 ? 21.133 -5.578 -9.368 1.00 89.25 107 THR A O 1
ATOM 841 N N . ILE A 1 108 ? 20.011 -4.064 -8.149 1.00 85.12 108 ILE A N 1
ATOM 842 C CA . ILE A 1 108 ? 20.458 -4.551 -6.841 1.00 85.12 108 ILE A CA 1
ATOM 843 C C . ILE A 1 108 ? 19.213 -4.809 -5.995 1.00 85.12 108 ILE A C 1
ATOM 845 O O . ILE A 1 108 ? 18.354 -3.938 -5.876 1.00 85.12 108 ILE A O 1
ATOM 849 N N . SER A 1 109 ? 19.158 -5.985 -5.362 1.00 84.00 109 SER A N 1
ATOM 850 C CA . SER A 1 109 ? 18.008 -6.480 -4.591 1.00 84.00 109 SER A CA 1
ATOM 851 C C . SER A 1 109 ? 16.772 -6.813 -5.444 1.00 84.00 109 SER A C 1
ATOM 853 O O . SER A 1 109 ? 16.773 -6.695 -6.668 1.00 84.00 109 SER A O 1
ATOM 855 N N . ARG A 1 110 ? 15.711 -7.289 -4.783 1.00 82.31 110 ARG A N 1
ATOM 856 C CA . ARG A 1 110 ? 14.407 -7.575 -5.390 1.00 82.31 110 ARG A CA 1
ATOM 857 C C . ARG A 1 110 ? 13.482 -6.374 -5.208 1.00 82.31 110 ARG A C 1
ATOM 859 O O . ARG A 1 110 ? 13.230 -5.958 -4.079 1.00 82.31 110 ARG A O 1
ATOM 866 N N . SER A 1 111 ? 12.951 -5.856 -6.311 1.00 87.81 111 SER A N 1
ATOM 867 C CA . SER A 1 111 ? 11.966 -4.774 -6.321 1.00 87.81 111 SER A CA 1
ATOM 868 C C . SER A 1 111 ? 10.931 -5.043 -7.404 1.00 87.81 111 SER A C 1
ATOM 870 O O . SER A 1 111 ? 11.278 -5.052 -8.584 1.00 87.81 111 SER A O 1
ATOM 872 N N . SER A 1 112 ? 9.673 -5.231 -7.002 1.00 86.81 112 SER A N 1
ATOM 873 C CA . SER A 1 112 ? 8.557 -5.417 -7.938 1.00 86.81 112 SER A CA 1
ATOM 874 C C . SER A 1 112 ? 8.359 -4.197 -8.838 1.00 86.81 112 SER A C 1
ATOM 876 O O . SER A 1 112 ? 8.048 -4.346 -10.010 1.00 86.81 112 SER A O 1
ATOM 878 N N . ALA A 1 113 ? 8.651 -2.991 -8.340 1.00 87.75 113 ALA A N 1
ATOM 879 C CA . ALA A 1 113 ? 8.606 -1.777 -9.151 1.00 87.75 113 ALA A CA 1
ATOM 880 C C . ALA A 1 113 ? 9.638 -1.796 -10.293 1.00 87.75 113 ALA A C 1
ATOM 882 O O . ALA A 1 113 ? 9.329 -1.419 -11.418 1.00 87.75 113 ALA A O 1
ATOM 883 N N . VAL A 1 114 ? 10.865 -2.252 -10.018 1.00 88.62 114 VAL A N 1
ATOM 884 C CA . VAL A 1 114 ? 11.913 -2.373 -11.048 1.00 88.62 114 VAL A CA 1
ATOM 885 C C . VAL A 1 114 ? 11.570 -3.489 -12.031 1.00 88.62 114 VAL A C 1
ATOM 887 O O . VAL A 1 114 ? 11.743 -3.321 -13.234 1.00 88.62 114 VAL A O 1
ATOM 890 N N . GLU A 1 115 ? 11.065 -4.614 -11.527 1.00 88.69 115 GLU A N 1
ATOM 891 C CA . GLU A 1 115 ? 10.587 -5.720 -12.355 1.00 88.69 115 GLU A CA 1
ATOM 892 C C . GLU A 1 115 ? 9.483 -5.268 -13.316 1.00 88.69 115 GLU A C 1
ATOM 894 O O . GLU A 1 115 ? 9.603 -5.519 -14.512 1.00 88.69 115 GLU A O 1
ATOM 899 N N . ALA A 1 116 ? 8.477 -4.530 -12.836 1.00 88.44 116 ALA A N 1
ATOM 900 C CA . ALA A 1 116 ? 7.396 -3.994 -13.660 1.00 88.44 116 ALA A CA 1
ATOM 901 C C . ALA A 1 116 ? 7.914 -3.110 -14.805 1.00 88.44 116 ALA A C 1
ATOM 903 O O . ALA A 1 116 ? 7.518 -3.294 -15.956 1.00 88.44 116 ALA A O 1
ATOM 904 N N . VAL A 1 117 ? 8.860 -2.207 -14.516 1.00 88.56 117 VAL A N 1
ATOM 905 C CA . VAL A 1 117 ? 9.491 -1.358 -15.539 1.00 88.56 117 VAL A CA 1
ATOM 906 C C . VAL A 1 117 ? 10.213 -2.203 -16.593 1.00 88.56 117 VAL A C 1
ATOM 908 O O . VAL A 1 117 ? 10.026 -1.995 -17.792 1.00 88.56 117 VAL A O 1
ATOM 911 N N . LEU A 1 118 ? 11.032 -3.168 -16.163 1.00 87.56 118 LEU A N 1
ATOM 912 C CA . LEU A 1 118 ? 11.811 -4.007 -17.074 1.00 87.56 118 LEU A CA 1
ATOM 913 C C . LEU A 1 118 ? 10.904 -4.907 -17.922 1.00 87.56 118 LEU A C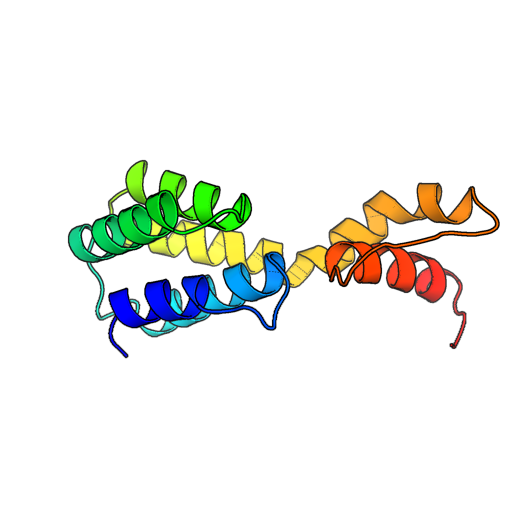 1
ATOM 915 O O . LEU A 1 118 ? 11.000 -4.893 -19.147 1.00 87.56 118 LEU A O 1
ATOM 919 N N . VAL A 1 119 ? 9.994 -5.656 -17.295 1.00 84.69 119 VAL A N 1
ATOM 920 C CA . VAL A 1 119 ? 9.054 -6.556 -17.983 1.00 84.69 119 VAL A CA 1
ATOM 921 C C . VAL A 1 119 ? 8.170 -5.777 -18.952 1.00 84.69 119 VAL A C 1
ATOM 923 O O . VAL A 1 119 ? 7.985 -6.211 -20.091 1.00 84.69 119 VAL A O 1
ATOM 926 N N . GLY A 1 120 ? 7.659 -4.618 -18.532 1.00 80.31 120 GLY A N 1
ATOM 927 C CA . GLY A 1 120 ? 6.867 -3.731 -19.378 1.00 80.31 120 GLY A CA 1
ATOM 928 C C . GLY A 1 120 ? 7.626 -3.281 -20.625 1.00 80.31 120 GLY A C 1
ATOM 929 O O . GLY A 1 120 ? 7.079 -3.311 -21.732 1.00 80.31 120 GLY A O 1
ATOM 930 N N . ALA A 1 121 ? 8.915 -2.963 -20.476 1.00 73.88 121 ALA A N 1
ATOM 931 C CA . ALA A 1 121 ? 9.761 -2.574 -21.596 1.00 73.88 121 ALA A CA 1
ATOM 932 C C . ALA A 1 121 ? 10.039 -3.688 -22.609 1.00 73.88 121 ALA A C 1
ATOM 934 O O . ALA A 1 121 ? 10.121 -3.428 -23.810 1.00 73.88 121 ALA A O 1
ATOM 935 N N . PHE A 1 122 ? 10.135 -4.938 -22.163 1.00 71.44 122 PHE A N 1
ATOM 936 C CA . PHE A 1 122 ? 10.330 -6.067 -23.075 1.00 71.44 122 PHE A CA 1
ATOM 937 C C . PHE A 1 122 ? 9.016 -6.554 -23.708 1.00 71.44 122 PHE A C 1
ATOM 939 O O . PHE A 1 122 ? 8.988 -6.886 -24.896 1.00 71.44 122 PHE A O 1
ATOM 946 N N . SER A 1 123 ? 7.910 -6.528 -22.959 1.00 70.06 123 SER A N 1
ATOM 947 C CA . SER A 1 123 ? 6.599 -7.011 -23.424 1.00 70.06 123 SER A CA 1
ATOM 948 C C . SER A 1 123 ? 5.988 -6.110 -24.503 1.00 70.06 123 SER A C 1
ATOM 950 O O . SER A 1 123 ? 5.396 -6.603 -25.462 1.00 70.06 123 SER A O 1
ATOM 952 N N . SER A 1 124 ? 6.199 -4.794 -24.413 1.00 61.28 124 SER A N 1
ATOM 953 C CA . SER A 1 124 ? 5.761 -3.809 -25.421 1.00 61.28 124 SER A CA 1
ATOM 954 C C . SER A 1 124 ? 6.443 -3.971 -26.793 1.00 61.28 124 SER A C 1
ATOM 956 O O . SER A 1 124 ? 5.963 -3.424 -27.785 1.00 61.28 124 SER A O 1
ATOM 958 N N . ARG A 1 125 ? 7.510 -4.781 -26.892 1.00 55.88 125 ARG A N 1
ATOM 959 C CA . ARG A 1 125 ? 8.149 -5.180 -28.160 1.00 55.88 125 ARG A CA 1
ATOM 960 C C . ARG A 1 125 ? 7.637 -6.501 -28.750 1.00 55.88 125 ARG A C 1
ATOM 962 O O . ARG A 1 125 ? 8.136 -6.913 -29.794 1.00 55.88 125 ARG A O 1
ATOM 969 N N . GLY A 1 126 ? 6.692 -7.192 -28.107 1.00 52.94 126 GLY A N 1
ATOM 970 C CA . GLY A 1 126 ? 6.287 -8.542 -28.523 1.00 52.94 126 GLY A CA 1
ATOM 971 C C . GLY A 1 126 ? 7.394 -9.595 -28.357 1.00 52.94 126 GLY A C 1
ATOM 972 O O . GLY A 1 126 ? 7.336 -10.652 -28.983 1.00 52.94 126 GLY A O 1
ATOM 973 N N . GLY A 1 127 ? 8.418 -9.307 -27.544 1.00 47.56 127 GLY A N 1
ATOM 974 C CA . GLY A 1 127 ? 9.486 -10.250 -27.228 1.00 47.56 127 GLY A CA 1
ATOM 975 C C . GLY A 1 127 ? 9.012 -11.285 -26.210 1.00 47.56 127 GLY A C 1
ATOM 976 O O . GLY A 1 127 ? 8.552 -10.922 -25.130 1.00 47.56 127 GLY A O 1
ATOM 977 N N . GLN A 1 128 ? 9.119 -12.569 -26.555 1.00 45.09 128 GLN A N 1
ATOM 978 C CA . GLN A 1 128 ? 9.019 -13.667 -25.592 1.00 45.09 128 GLN A CA 1
ATOM 979 C C . GLN A 1 128 ? 10.375 -13.852 -24.897 1.00 45.09 128 GLN A C 1
ATOM 981 O O . GLN A 1 128 ? 11.413 -13.703 -25.542 1.00 45.09 128 GLN A O 1
ATOM 986 N N . TRP A 1 129 ? 10.331 -14.133 -23.593 1.00 52.22 129 TRP A N 1
ATOM 987 C CA . TRP A 1 129 ? 11.492 -14.462 -22.761 1.00 52.22 129 TRP A CA 1
ATOM 988 C C . TRP A 1 129 ? 12.211 -15.724 -23.238 1.00 52.22 129 TRP A C 1
ATOM 990 O O . TRP A 1 129 ? 11.508 -16.690 -23.615 1.00 52.22 129 TRP A O 1
#

pLDDT: mean 89.43, std 10.49, range [45.09, 97.94]

Radius of gyration: 17.15 Å; chains: 1; bounding box: 39×28×46 Å

Foldseek 3Di:
DDLLVLLVVLLPDPPDDLLVSLLSSLVVCLVCLVPDALVSLLVSLVVCCVRDPRVVSVVLSVVCVVPSGSVVNNVVSVVVNVCSVCVLVVLLVVLQVVVVVDPDDDDDDDDSSVVSNVVSNCVVVVDDD

Sequence (129 aa):
MDVLSVFRLALADRRHGATDVERRLIRSLLECRTNWNGEVLLQGASLIEVNSSMANLMHLAANIKEFPEPDEIECRLVERLGVLDRLDELLAEGGFELVMAYSVVVTISRSSAVEAVLVGAFSSRGGQW

Secondary structure (DSSP, 8-state):
--HHHHHHHHHH--SS-HHHHHHHHHHHHHHTGGG--HHHHHHHHHHHHHH---HHHHHHHHHHHH---HHHHHHHHHHHHHHHHHHHHHHHHHHHHHHHT-S-----S--HHHHHHHHHHHHTTT---